Protein AF-A0A534K6U7-F1 (afdb_monomer)

Mean predicted aligned error: 4.11 Å

pLDDT: mean 93.77, std 5.97, range [51.81, 98.56]

Sequence (124 aa):
MLEPEAIRRVDPSGMIDIVASLPEALLEGYRTAEAQRVEVDGATRVFLAGMGGSAIAGDIFVSWAADRSKLGMEVVRGYAVPPSATKEDVLIAVSYSGDTEETLSAVASAEAKGCRVIGITSGG

Radius of gyration: 17.38 Å; Cα contacts (8 Å, |Δi|>4): 180; chains: 1; bounding box: 40×24×53 Å

Nearest PDB structures (foldseek):
  1vim-assembly1_B  TM=7.270E-01  e=4.572E-04  Archaeoglobus fulgidus
  2puv-assembly1_D  TM=7.974E-01  e=3.102E-03  Candida albicans SC5314
  7en5-assembly1_A  TM=6.252E-01  e=7.618E-04  Escherichia coli K-12
  4bx8-assembly1_A  TM=4.353E-01  e=1.252E+00  Homo sapiens
  4bx9-assembly1_A  TM=4.264E-01  e=2.223E+00  Homo sapiens

Secondary structure (DSSP, 8-state):
---HHHHHHH-TT-HHHHHHTHHHHHHHHHHHHHH-----TT--EEEEE--THHHHHHHHHHHHHTTT-SSEEEEE-SSS--TT--TT-EEEEEESSS--HHHHHHHHHHHHTT-EEEEEES--

Solvent-accessible surface area (backbone atoms only — not comparable to full-atom values): 6976 Å² total; per-residue (Å²): 131,84,55,70,74,61,50,48,73,77,36,83,82,44,57,69,58,56,62,69,41,44,69,60,54,54,53,50,53,49,53,54,53,72,74,54,86,80,93,60,82,80,52,58,32,40,36,31,26,12,60,72,70,38,32,51,54,35,50,53,48,45,64,67,36,63,90,74,47,93,55,53,65,49,71,34,79,44,53,49,59,62,91,86,60,40,51,49,24,33,38,40,34,33,31,70,69,38,70,48,65,43,36,52,36,21,48,54,43,30,51,76,44,49,23,45,79,44,82,46,56,73,83,79

Structure (mmCIF, N/CA/C/O backbone):
data_AF-A0A534K6U7-F1
#
_entry.id   AF-A0A534K6U7-F1
#
loop_
_atom_site.group_PDB
_atom_site.id
_atom_site.type_symbol
_atom_site.label_atom_id
_atom_site.label_alt_id
_atom_site.label_comp_id
_atom_site.label_asym_id
_atom_site.label_entity_id
_atom_site.label_seq_id
_atom_site.pdbx_PDB_ins_code
_atom_site.Cartn_x
_atom_site.Cartn_y
_atom_site.Cartn_z
_atom_site.occupancy
_atom_site.B_iso_or_equiv
_atom_site.auth_seq_id
_atom_site.auth_comp_id
_atom_site.auth_asym_id
_atom_site.auth_atom_id
_atom_site.pdbx_PDB_model_num
ATOM 1 N N . MET A 1 1 ? 13.184 7.493 -36.075 1.00 71.62 1 MET A N 1
ATOM 2 C CA . MET A 1 1 ? 12.977 6.573 -34.937 1.00 71.62 1 MET A CA 1
ATOM 3 C C . MET A 1 1 ? 14.355 6.072 -34.534 1.00 71.62 1 MET A C 1
ATOM 5 O O . MET A 1 1 ? 15.159 5.881 -35.436 1.00 71.62 1 MET A O 1
ATOM 9 N N . LEU A 1 2 ? 14.680 5.975 -33.242 1.00 79.62 2 LEU A N 1
ATOM 10 C CA . LEU A 1 2 ? 15.966 5.396 -32.829 1.00 79.62 2 LEU A CA 1
ATOM 11 C C . LEU A 1 2 ? 15.951 3.887 -33.103 1.00 79.62 2 LEU A C 1
ATOM 13 O O . LEU A 1 2 ? 14.915 3.249 -32.931 1.00 79.62 2 LEU A O 1
ATOM 17 N N . GLU A 1 3 ? 17.088 3.330 -33.515 1.00 90.25 3 GLU A N 1
ATOM 18 C CA . GLU A 1 3 ? 17.233 1.884 -33.700 1.00 90.25 3 GLU A CA 1
ATOM 19 C C . GLU A 1 3 ? 17.075 1.150 -32.354 1.00 90.25 3 GLU A C 1
ATOM 21 O O . GLU A 1 3 ? 17.654 1.605 -31.360 1.00 90.25 3 GLU A O 1
ATOM 26 N N . PRO A 1 4 ? 16.375 -0.001 -32.287 1.00 86.75 4 PRO A N 1
ATOM 27 C CA . PRO A 1 4 ? 16.195 -0.761 -31.042 1.00 86.75 4 PRO A CA 1
ATOM 28 C C . PRO A 1 4 ? 17.517 -1.078 -30.323 1.00 86.75 4 PRO A C 1
ATOM 30 O O . PRO A 1 4 ? 17.616 -1.008 -29.101 1.00 86.75 4 PRO A O 1
ATOM 33 N N . GLU A 1 5 ? 18.574 -1.343 -31.092 1.00 88.75 5 GLU A N 1
ATOM 34 C CA . GLU A 1 5 ? 19.931 -1.589 -30.594 1.00 88.75 5 GLU A CA 1
ATOM 35 C C . GLU A 1 5 ? 20.571 -0.359 -29.922 1.00 88.75 5 GLU A C 1
ATOM 37 O O . GLU A 1 5 ? 21.440 -0.475 -29.058 1.00 88.75 5 GLU A O 1
ATOM 42 N N . ALA A 1 6 ? 20.203 0.847 -30.359 1.00 92.31 6 ALA A N 1
ATOM 43 C CA . ALA A 1 6 ? 20.667 2.090 -29.751 1.00 92.31 6 ALA A CA 1
ATOM 44 C C . ALA A 1 6 ? 19.935 2.358 -28.429 1.00 92.31 6 ALA A C 1
ATOM 46 O O . ALA A 1 6 ? 20.571 2.785 -27.470 1.00 92.31 6 ALA A O 1
ATOM 47 N N . ILE A 1 7 ? 18.637 2.040 -28.364 1.00 90.94 7 ILE A N 1
ATOM 48 C CA . ILE A 1 7 ? 17.820 2.169 -27.148 1.00 90.94 7 ILE A CA 1
ATOM 49 C C . ILE A 1 7 ? 18.319 1.206 -26.066 1.00 90.94 7 ILE A C 1
ATOM 51 O O . ILE A 1 7 ? 18.639 1.642 -24.965 1.00 90.94 7 ILE A O 1
ATOM 55 N N . ARG A 1 8 ? 18.515 -0.076 -26.401 1.00 90.12 8 ARG A N 1
ATOM 56 C CA . ARG A 1 8 ? 19.024 -1.087 -25.455 1.00 90.12 8 ARG A CA 1
ATOM 57 C C . ARG A 1 8 ? 20.386 -0.741 -24.848 1.00 90.12 8 ARG A C 1
ATOM 59 O O . ARG A 1 8 ? 20.674 -1.129 -23.724 1.00 90.12 8 ARG A O 1
ATOM 66 N N . ARG A 1 9 ? 21.234 0.003 -25.569 1.00 94.12 9 ARG A N 1
ATOM 67 C CA . ARG A 1 9 ? 22.545 0.442 -25.058 1.00 94.12 9 ARG A CA 1
ATOM 68 C C . ARG A 1 9 ? 22.452 1.504 -23.963 1.00 94.12 9 ARG A C 1
ATOM 70 O O . ARG A 1 9 ? 23.356 1.571 -23.137 1.00 94.12 9 ARG A O 1
ATOM 77 N N . VAL A 1 10 ? 21.410 2.334 -23.974 1.00 95.12 10 VAL A N 1
ATOM 78 C CA . VAL A 1 10 ? 21.208 3.406 -22.981 1.00 95.12 10 VAL A CA 1
ATOM 79 C C . VAL A 1 10 ? 20.157 3.056 -21.925 1.00 95.12 10 VAL A C 1
ATOM 81 O O . VAL A 1 10 ? 20.088 3.734 -20.906 1.00 95.12 10 VAL A O 1
ATOM 84 N N . ASP A 1 11 ? 19.390 1.984 -22.135 1.00 94.81 11 ASP A N 1
ATOM 85 C CA . ASP A 1 11 ? 18.434 1.415 -21.181 1.00 94.81 11 ASP A CA 1
ATOM 86 C C . ASP A 1 11 ? 18.809 -0.037 -20.822 1.00 94.81 11 ASP A C 1
ATOM 88 O O . ASP A 1 11 ? 18.145 -0.989 -21.240 1.00 94.81 11 ASP A O 1
ATOM 92 N N . PRO A 1 12 ? 19.895 -0.240 -20.054 1.00 93.19 12 PRO A N 1
ATOM 93 C CA . PRO A 1 12 ? 20.344 -1.577 -19.668 1.00 93.19 12 PRO A CA 1
ATOM 94 C C . PRO A 1 12 ? 19.347 -2.302 -18.750 1.00 93.19 12 PRO A C 1
ATOM 96 O O . PRO A 1 12 ? 19.403 -3.522 -18.632 1.00 93.19 12 PRO A O 1
ATOM 99 N N . SER A 1 13 ? 18.448 -1.559 -18.095 1.00 93.75 13 SER A N 1
ATOM 100 C CA . SER A 1 13 ? 17.379 -2.083 -17.239 1.00 93.75 13 SER A CA 1
ATOM 101 C C . SER A 1 13 ? 16.130 -2.533 -17.999 1.00 93.75 13 SER A C 1
ATOM 103 O O . SER A 1 13 ? 15.251 -3.131 -17.386 1.00 93.75 13 SER A O 1
ATOM 105 N N . GLY A 1 14 ? 16.019 -2.231 -19.297 1.00 94.75 14 GLY A N 1
ATOM 106 C CA . GLY A 1 14 ? 14.816 -2.521 -20.082 1.00 94.75 14 GLY A CA 1
ATOM 107 C C . GLY A 1 14 ? 13.573 -1.765 -19.597 1.00 94.75 14 GLY A C 1
ATOM 108 O O . GLY A 1 14 ? 12.457 -2.270 -19.699 1.00 94.75 14 GLY A O 1
ATOM 109 N N . MET A 1 15 ? 13.740 -0.560 -19.052 1.00 94.31 15 MET A N 1
ATOM 110 C CA . MET A 1 15 ? 12.643 0.282 -18.579 1.00 94.31 15 MET A CA 1
ATOM 111 C C . MET A 1 15 ? 11.606 0.564 -19.672 1.00 94.31 15 MET A C 1
ATOM 113 O O . MET A 1 15 ? 10.415 0.624 -19.372 1.00 94.31 15 MET A O 1
ATOM 117 N N . ILE A 1 16 ? 12.026 0.704 -20.933 1.00 93.62 16 ILE A N 1
ATOM 118 C CA . ILE A 1 16 ? 11.099 0.916 -22.049 1.00 93.62 16 ILE A CA 1
ATOM 119 C C . ILE A 1 16 ? 10.145 -0.269 -22.234 1.00 93.62 16 ILE A C 1
ATOM 121 O O . ILE A 1 16 ? 8.952 -0.058 -22.449 1.00 93.62 16 ILE A O 1
ATOM 125 N N . ASP A 1 17 ? 10.647 -1.494 -22.081 1.00 93.44 17 ASP A N 1
ATOM 126 C CA . ASP A 1 17 ? 9.849 -2.711 -22.212 1.00 93.44 17 ASP A CA 1
ATOM 127 C C . ASP A 1 17 ? 8.907 -2.862 -21.008 1.00 93.44 17 ASP A C 1
ATOM 129 O O . ASP A 1 17 ? 7.735 -3.197 -21.178 1.00 93.44 17 ASP A O 1
ATOM 133 N N . ILE A 1 18 ? 9.373 -2.514 -19.801 1.00 93.44 18 ILE A N 1
ATOM 134 C CA . ILE A 1 18 ? 8.540 -2.483 -18.587 1.00 93.44 18 ILE A CA 1
ATOM 135 C C . ILE A 1 18 ? 7.368 -1.513 -18.767 1.00 93.44 18 ILE A C 1
ATOM 137 O O . ILE A 1 18 ? 6.220 -1.879 -18.520 1.00 93.44 18 ILE A O 1
ATOM 141 N N . VAL A 1 19 ? 7.627 -0.291 -19.240 1.00 94.75 19 VAL A N 1
ATOM 142 C CA . VAL A 1 19 ? 6.570 0.700 -19.495 1.00 94.75 19 VAL A CA 1
ATOM 143 C C . VAL A 1 19 ? 5.620 0.222 -20.594 1.00 94.75 19 VAL A C 1
ATOM 145 O O . VAL A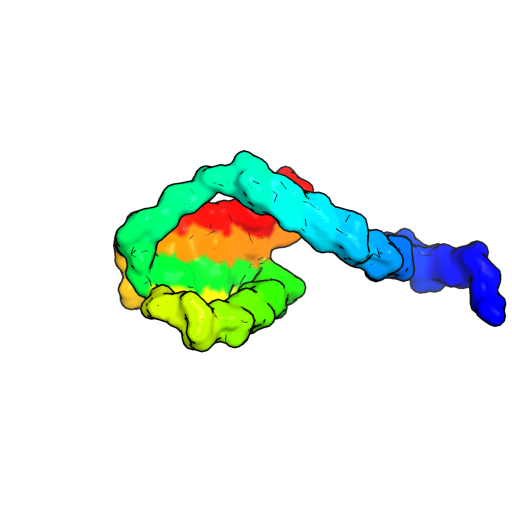 1 19 ? 4.405 0.369 -20.454 1.00 94.75 19 VAL A O 1
ATOM 148 N N . ALA A 1 20 ? 6.148 -0.374 -21.666 1.00 95.12 20 ALA A N 1
ATOM 149 C CA . ALA A 1 20 ? 5.337 -0.915 -22.752 1.00 95.12 20 ALA A CA 1
ATOM 150 C C . ALA A 1 20 ? 4.420 -2.062 -22.294 1.00 95.12 20 ALA A C 1
ATOM 152 O O . ALA A 1 20 ? 3.327 -2.194 -22.834 1.00 95.12 20 ALA A O 1
ATOM 153 N N . SER A 1 21 ? 4.830 -2.831 -21.277 1.00 96.25 21 SER A N 1
ATOM 154 C CA . SER A 1 21 ? 4.063 -3.951 -20.706 1.00 96.25 21 SER A CA 1
ATOM 155 C C . SER A 1 21 ? 2.947 -3.552 -19.727 1.00 96.25 21 SER A C 1
ATOM 157 O O . SER A 1 21 ? 2.289 -4.414 -19.140 1.00 96.25 21 SER A O 1
ATOM 159 N N . LEU A 1 22 ? 2.730 -2.249 -19.500 1.00 95.88 22 LEU A N 1
ATOM 160 C CA . LEU A 1 22 ? 1.741 -1.765 -18.534 1.00 95.88 22 LEU A CA 1
ATOM 161 C C . LEU A 1 22 ? 0.320 -2.324 -18.764 1.00 95.88 22 LEU A C 1
ATOM 163 O O . LEU A 1 22 ? -0.305 -2.716 -17.774 1.00 95.88 22 LEU A O 1
ATOM 167 N N . PRO A 1 23 ? -0.226 -2.384 -19.997 1.00 97.69 23 PRO A N 1
ATOM 168 C CA . PRO A 1 23 ? -1.563 -2.937 -20.220 1.00 97.69 23 PRO A CA 1
ATOM 169 C C . PRO A 1 23 ? -1.692 -4.386 -19.735 1.00 97.69 23 PRO A C 1
ATOM 171 O O . PRO A 1 23 ? -2.673 -4.736 -19.076 1.00 97.69 23 PRO A O 1
ATOM 174 N N . GLU A 1 24 ? -0.688 -5.216 -20.016 1.00 97.56 24 GLU A N 1
ATOM 175 C CA . GLU A 1 24 ? -0.643 -6.616 -19.605 1.00 97.56 24 GLU A CA 1
ATOM 176 C C . GLU A 1 24 ? -0.496 -6.741 -18.086 1.00 97.56 24 GLU A C 1
ATOM 178 O O . GLU A 1 24 ? -1.225 -7.515 -17.466 1.00 97.56 24 GLU A O 1
ATOM 183 N N . ALA A 1 25 ? 0.380 -5.937 -17.475 1.00 93.12 25 ALA A N 1
ATOM 184 C CA . ALA A 1 25 ? 0.589 -5.924 -16.029 1.00 93.12 25 ALA A CA 1
ATOM 185 C C . ALA A 1 25 ? -0.686 -5.537 -15.257 1.00 93.12 25 ALA A C 1
ATOM 187 O O . ALA A 1 25 ? -1.014 -6.157 -14.243 1.00 93.12 25 ALA A O 1
ATOM 188 N N . LEU A 1 26 ? -1.444 -4.550 -15.749 1.00 94.38 26 LEU A N 1
ATOM 189 C CA . LEU A 1 26 ? -2.722 -4.149 -15.152 1.00 94.38 26 LEU A CA 1
ATOM 190 C C . LEU A 1 26 ? -3.769 -5.261 -15.246 1.00 94.38 26 LEU A C 1
ATOM 192 O O . LEU A 1 26 ? -4.472 -5.534 -14.271 1.00 94.38 26 LEU A O 1
ATOM 196 N N . LEU A 1 27 ? -3.875 -5.904 -16.410 1.00 96.69 27 LEU A N 1
ATOM 197 C CA . LEU A 1 27 ? -4.833 -6.983 -16.624 1.00 96.69 27 LEU A CA 1
ATOM 198 C C . LEU A 1 27 ? -4.513 -8.203 -15.754 1.00 96.69 27 LEU A C 1
ATOM 200 O O . LEU A 1 27 ? -5.425 -8.814 -15.196 1.00 96.69 27 LEU A O 1
ATOM 204 N N . GLU A 1 28 ? -3.233 -8.538 -15.609 1.00 94.25 28 GLU A N 1
ATOM 205 C CA . GLU A 1 28 ? -2.794 -9.636 -14.752 1.00 94.25 28 GLU A CA 1
ATOM 206 C C . GLU A 1 28 ? -3.043 -9.340 -13.269 1.00 94.25 28 GLU A C 1
ATOM 208 O O . GLU A 1 28 ? -3.585 -10.184 -12.549 1.00 94.25 28 GLU A O 1
ATOM 213 N N . GLY A 1 29 ? -2.743 -8.116 -12.823 1.00 92.50 29 GLY A N 1
ATOM 214 C CA . GLY A 1 29 ? -3.053 -7.668 -11.466 1.00 92.50 29 GLY A CA 1
ATOM 215 C C . GLY A 1 29 ? -4.552 -7.730 -11.160 1.00 92.50 29 GLY A C 1
ATOM 216 O O . GLY A 1 29 ? -4.949 -8.222 -10.104 1.00 92.50 29 GLY A O 1
ATOM 217 N N . TYR A 1 30 ? -5.396 -7.310 -12.106 1.00 93.56 30 TYR A N 1
ATOM 218 C CA . TYR A 1 30 ? -6.851 -7.383 -11.971 1.00 93.56 30 TYR A CA 1
ATOM 219 C C . TYR A 1 30 ? -7.356 -8.828 -11.851 1.00 93.56 30 TYR A C 1
ATOM 221 O O . TYR A 1 30 ? -8.099 -9.143 -10.923 1.00 93.56 30 TYR A O 1
ATOM 229 N N . ARG A 1 31 ? -6.910 -9.728 -12.737 1.00 95.19 31 ARG A N 1
ATOM 230 C CA . ARG A 1 31 ? -7.285 -11.154 -12.693 1.00 95.19 31 ARG A CA 1
ATOM 231 C C . ARG A 1 31 ? -6.836 -11.830 -11.404 1.00 95.19 31 ARG A C 1
ATOM 233 O O . ARG A 1 31 ? -7.592 -12.604 -10.822 1.00 95.19 31 ARG A O 1
ATOM 240 N N . THR A 1 32 ? -5.619 -11.522 -10.957 1.00 92.00 32 THR A N 1
ATOM 241 C CA . THR A 1 32 ? -5.089 -12.026 -9.688 1.00 92.00 32 THR A CA 1
ATOM 242 C C . THR A 1 32 ? -5.980 -11.579 -8.538 1.00 92.00 32 THR A C 1
ATOM 244 O O . THR A 1 32 ? -6.374 -12.409 -7.725 1.00 92.00 32 THR A O 1
ATOM 247 N N . ALA A 1 33 ? -6.357 -10.299 -8.496 1.00 90.62 33 ALA A N 1
ATOM 248 C CA . ALA A 1 33 ? -7.231 -9.769 -7.458 1.00 90.62 33 ALA A CA 1
ATOM 249 C C . ALA A 1 33 ? -8.633 -10.406 -7.478 1.00 90.62 33 ALA A C 1
ATOM 251 O O . ALA A 1 33 ? -9.132 -10.773 -6.418 1.00 90.62 33 ALA A O 1
ATOM 252 N N . GLU A 1 34 ? -9.251 -10.598 -8.650 1.00 92.62 34 GLU A N 1
ATOM 253 C CA . GLU A 1 34 ? -10.570 -11.250 -8.764 1.00 92.62 34 GLU A CA 1
ATOM 254 C C . GLU A 1 34 ? -10.574 -12.705 -8.276 1.00 92.62 34 GLU A C 1
ATOM 256 O O . GLU A 1 34 ? -11.588 -13.193 -7.772 1.00 92.62 34 GLU A O 1
ATOM 261 N N . ALA A 1 35 ? -9.448 -13.409 -8.414 1.00 91.88 35 ALA A N 1
ATOM 262 C CA . ALA A 1 35 ? -9.311 -14.786 -7.953 1.00 91.88 35 ALA A CA 1
ATOM 263 C C . ALA A 1 35 ? -9.156 -14.903 -6.426 1.00 91.88 35 ALA A C 1
ATOM 265 O O . ALA A 1 35 ? -9.331 -15.994 -5.878 1.00 91.88 35 ALA A O 1
ATOM 266 N N . GLN A 1 36 ? -8.837 -13.806 -5.734 1.00 88.38 36 GLN A N 1
ATOM 267 C CA . GLN A 1 36 ? -8.658 -13.791 -4.287 1.00 88.38 36 GLN A CA 1
ATOM 268 C C . GLN A 1 36 ? -9.932 -13.340 -3.574 1.00 88.38 36 GLN A C 1
ATOM 270 O O . GLN A 1 36 ? -10.637 -12.424 -3.995 1.00 88.38 36 GLN A O 1
ATOM 275 N N . ARG A 1 37 ? -10.212 -13.960 -2.427 1.00 85.19 37 ARG A N 1
ATOM 276 C CA . ARG A 1 37 ? -11.212 -13.471 -1.475 1.00 85.19 37 ARG A CA 1
ATOM 277 C C . ARG A 1 37 ? -10.502 -13.022 -0.213 1.00 85.19 37 ARG A C 1
ATOM 279 O O . ARG A 1 37 ? -9.842 -13.826 0.436 1.00 85.19 37 ARG A O 1
ATOM 286 N N . VAL A 1 38 ? -10.665 -11.749 0.130 1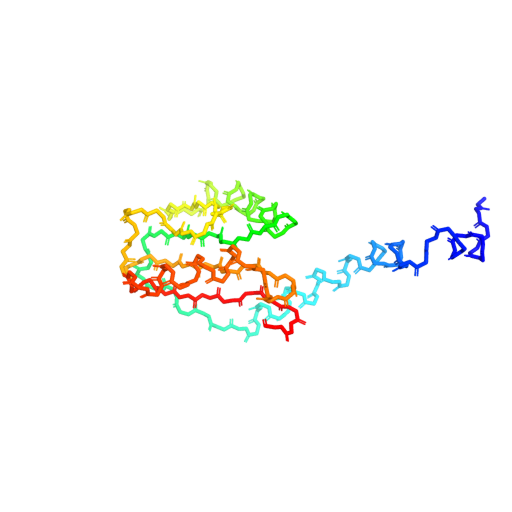.00 84.62 38 VAL A N 1
ATOM 287 C CA . VAL A 1 38 ? -10.108 -11.171 1.353 1.00 84.62 38 VAL A CA 1
ATOM 288 C C . VAL A 1 38 ? -11.255 -10.707 2.238 1.00 84.62 38 VAL A C 1
ATOM 290 O O . VAL A 1 38 ? -12.014 -9.811 1.869 1.00 84.62 38 VAL A O 1
ATOM 293 N N . GLU A 1 39 ? -11.405 -11.339 3.399 1.00 83.62 39 GLU A N 1
ATOM 294 C CA . GLU A 1 39 ? -12.466 -11.011 4.349 1.00 83.62 39 GLU A CA 1
ATOM 295 C C . GLU A 1 39 ? -12.090 -9.776 5.175 1.00 83.62 39 GLU A C 1
ATOM 297 O O . GLU A 1 39 ? -11.291 -9.827 6.112 1.00 83.62 39 GLU A O 1
ATOM 302 N N . VAL A 1 40 ? -12.696 -8.641 4.826 1.00 83.44 40 VAL A N 1
ATOM 303 C CA . VAL A 1 40 ? -12.517 -7.354 5.521 1.00 83.44 40 VAL A CA 1
ATOM 304 C C . VAL A 1 40 ? -13.785 -6.894 6.243 1.00 83.44 40 VAL A C 1
ATOM 306 O O . VAL A 1 40 ? -13.901 -5.731 6.629 1.00 83.44 40 VAL A O 1
ATOM 309 N N . ASP A 1 41 ? -14.735 -7.803 6.474 1.00 87.75 41 ASP A N 1
ATOM 310 C CA . ASP A 1 41 ? -15.994 -7.480 7.146 1.00 87.75 41 ASP A CA 1
ATOM 311 C C . ASP A 1 41 ? -15.754 -6.864 8.527 1.00 87.75 41 ASP A C 1
ATOM 313 O O . ASP A 1 41 ? -14.814 -7.217 9.247 1.00 87.75 41 ASP A O 1
ATOM 317 N N . GLY A 1 42 ? -16.573 -5.871 8.871 1.00 89.75 42 GLY A N 1
ATOM 318 C CA . GLY A 1 42 ? -16.435 -5.112 10.113 1.00 89.75 42 GLY A CA 1
ATOM 319 C C . GLY A 1 42 ? -15.225 -4.174 10.169 1.00 89.75 42 GLY A C 1
ATOM 320 O O . GLY A 1 42 ? -14.961 -3.628 11.235 1.00 89.75 42 GLY A O 1
ATOM 321 N N . ALA A 1 43 ? -14.487 -3.977 9.065 1.00 93.94 43 ALA A N 1
ATOM 322 C CA . ALA A 1 43 ? -13.403 -2.998 9.032 1.00 93.94 43 ALA A CA 1
ATOM 323 C C . ALA A 1 43 ? -13.927 -1.581 9.283 1.00 93.94 43 ALA A C 1
ATOM 325 O O . ALA A 1 43 ? -14.920 -1.172 8.683 1.00 93.94 43 ALA A O 1
ATOM 326 N N . THR A 1 44 ? -13.246 -0.822 10.142 1.00 94.69 44 THR A N 1
ATOM 327 C CA . THR A 1 44 ? -13.607 0.575 10.444 1.00 94.69 44 THR A CA 1
ATOM 328 C C . THR A 1 44 ? -12.768 1.584 9.672 1.00 94.69 44 THR A C 1
ATOM 330 O O . THR A 1 44 ? -13.280 2.632 9.268 1.00 94.69 44 THR A O 1
ATOM 333 N N . ARG A 1 45 ? -11.488 1.273 9.440 1.00 96.06 45 ARG A N 1
ATOM 334 C CA . ARG A 1 45 ? -10.553 2.072 8.639 1.00 96.06 45 ARG A CA 1
ATOM 335 C C . ARG A 1 45 ? -9.542 1.180 7.932 1.00 96.06 45 ARG A C 1
ATOM 337 O O . ARG A 1 45 ? -9.310 0.041 8.340 1.00 96.06 45 ARG A O 1
ATOM 344 N N . VAL A 1 46 ? -8.932 1.735 6.891 1.00 96.81 46 VAL A N 1
ATOM 345 C CA . VAL A 1 46 ? -7.874 1.094 6.111 1.00 96.81 46 VAL A CA 1
ATOM 346 C C . VAL A 1 46 ? -6.614 1.951 6.156 1.00 96.81 46 VAL A C 1
ATOM 348 O O . VAL A 1 46 ? -6.644 3.137 5.835 1.00 96.81 46 VAL A O 1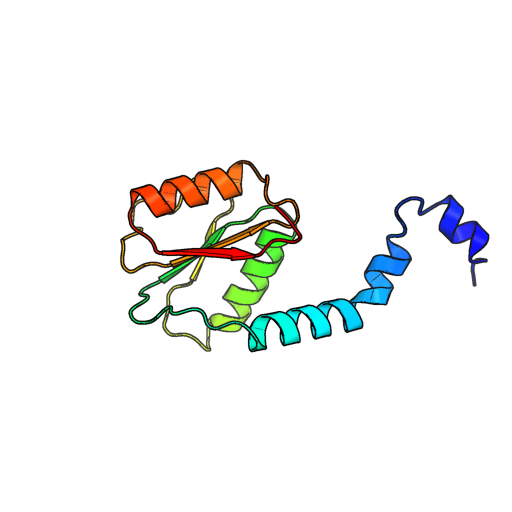
ATOM 351 N N . PHE A 1 47 ? -5.494 1.339 6.508 1.00 97.75 47 PHE A N 1
ATOM 352 C CA . PHE A 1 47 ? -4.165 1.917 6.373 1.00 97.75 47 PHE A CA 1
ATOM 353 C C . PHE A 1 47 ? -3.471 1.273 5.175 1.00 97.75 47 PHE A C 1
ATOM 355 O O . PHE A 1 47 ? -3.480 0.052 5.057 1.00 97.75 47 PHE A O 1
ATOM 362 N N . LEU A 1 48 ? -2.863 2.063 4.295 1.00 98.00 48 LEU A N 1
ATOM 363 C CA . LEU A 1 48 ? -2.043 1.565 3.191 1.00 98.00 48 LEU A CA 1
ATOM 364 C C . LEU A 1 48 ? -0.576 1.863 3.490 1.00 98.00 48 LEU A C 1
ATOM 366 O O . LEU A 1 48 ? -0.158 3.013 3.390 1.00 98.00 48 LEU A O 1
ATOM 370 N N . ALA A 1 49 ? 0.201 0.854 3.874 1.00 98.12 49 ALA A N 1
ATOM 371 C CA . ALA A 1 49 ? 1.626 1.011 4.146 1.00 98.12 49 ALA A CA 1
ATOM 372 C C . ALA A 1 49 ? 2.459 0.719 2.902 1.00 98.12 49 ALA A C 1
ATOM 374 O O . ALA A 1 49 ? 2.285 -0.308 2.253 1.00 98.12 49 ALA A O 1
ATOM 375 N N . GLY A 1 50 ? 3.392 1.607 2.587 1.00 97.00 50 GLY A N 1
ATOM 376 C CA . GLY A 1 50 ? 4.313 1.421 1.476 1.00 97.00 50 GLY A CA 1
ATOM 377 C C . GLY A 1 50 ? 5.230 2.621 1.307 1.00 97.00 50 GLY A C 1
ATOM 378 O O . GLY A 1 50 ? 4.941 3.713 1.797 1.00 97.00 50 GLY A O 1
ATOM 379 N N . MET A 1 51 ? 6.325 2.425 0.573 1.00 96.06 51 MET A N 1
ATOM 380 C CA . MET A 1 51 ? 7.288 3.479 0.246 1.00 96.06 51 MET A CA 1
ATOM 381 C C . MET A 1 51 ? 7.382 3.692 -1.266 1.00 96.06 51 MET A C 1
ATOM 383 O O . MET A 1 51 ? 7.084 2.801 -2.061 1.00 96.06 51 MET A O 1
ATOM 387 N N . GLY A 1 52 ? 7.786 4.896 -1.678 1.00 94.75 52 GLY A N 1
ATOM 388 C CA . GLY A 1 52 ? 7.994 5.228 -3.091 1.00 94.75 52 GLY A CA 1
ATOM 389 C C . GLY A 1 52 ? 6.760 4.957 -3.960 1.00 94.75 52 GLY A C 1
ATOM 390 O O . GLY A 1 52 ? 5.672 5.455 -3.668 1.00 94.75 52 GLY A O 1
ATOM 391 N N . GLY A 1 53 ? 6.934 4.161 -5.019 1.00 93.12 53 GLY A N 1
ATOM 392 C CA . GLY A 1 53 ? 5.862 3.792 -5.951 1.00 93.12 53 GLY A CA 1
ATOM 393 C C . GLY A 1 53 ? 4.656 3.133 -5.275 1.00 93.12 53 GLY A C 1
ATOM 394 O O . GLY A 1 53 ? 3.520 3.442 -5.630 1.00 93.12 53 GLY A O 1
ATOM 395 N N . SER A 1 54 ? 4.880 2.317 -4.241 1.00 95.00 54 SER A N 1
ATOM 396 C CA . SER A 1 54 ? 3.799 1.686 -3.476 1.00 95.00 54 SER A CA 1
ATOM 397 C C . SER A 1 54 ? 2.929 2.707 -2.745 1.00 95.00 54 SER A C 1
ATOM 399 O O . SER A 1 54 ? 1.704 2.603 -2.747 1.00 95.00 54 SER A O 1
ATOM 401 N N . ALA A 1 55 ? 3.551 3.732 -2.158 1.00 96.69 55 ALA A N 1
ATOM 402 C CA . ALA A 1 55 ? 2.823 4.804 -1.485 1.00 96.69 55 ALA A CA 1
ATOM 403 C C . ALA A 1 55 ? 2.028 5.661 -2.480 1.00 96.69 55 ALA A C 1
ATOM 405 O O . ALA A 1 55 ? 0.913 6.077 -2.184 1.00 96.69 55 ALA A O 1
ATOM 406 N N . ILE A 1 56 ? 2.588 5.897 -3.673 1.00 97.12 56 ILE A N 1
ATOM 407 C CA . ILE A 1 56 ? 1.910 6.627 -4.755 1.00 97.12 56 ILE A CA 1
ATOM 408 C C . ILE A 1 56 ? 0.658 5.870 -5.213 1.00 97.12 56 ILE A C 1
ATOM 410 O O . ILE A 1 56 ? -0.397 6.480 -5.369 1.00 97.12 56 ILE A O 1
ATOM 414 N N . ALA A 1 57 ? 0.745 4.546 -5.386 1.00 95.06 57 ALA A N 1
ATOM 415 C CA . ALA A 1 57 ? -0.426 3.722 -5.686 1.00 95.06 57 ALA A CA 1
ATOM 416 C C . ALA A 1 57 ? -1.492 3.834 -4.581 1.00 95.06 57 ALA A C 1
ATOM 418 O O . ALA A 1 57 ? -2.682 3.953 -4.880 1.00 95.06 57 ALA A O 1
ATOM 419 N N . GLY A 1 58 ? -1.058 3.877 -3.316 1.00 96.44 58 GLY A N 1
ATOM 420 C CA . GLY A 1 58 ? -1.928 4.132 -2.172 1.00 96.44 58 GLY A CA 1
ATOM 421 C C . GLY A 1 58 ? -2.644 5.482 -2.248 1.00 96.44 58 GLY A C 1
ATOM 422 O O . GLY A 1 58 ? -3.859 5.526 -2.079 1.00 96.44 58 GLY A O 1
ATOM 423 N N . ASP A 1 59 ? -1.938 6.568 -2.569 1.00 97.56 59 ASP A N 1
ATOM 424 C CA . ASP A 1 59 ? -2.546 7.903 -2.686 1.00 97.56 59 ASP A CA 1
ATOM 425 C C . ASP A 1 59 ? -3.595 7.956 -3.802 1.00 97.56 59 ASP A C 1
ATOM 427 O O . ASP A 1 59 ? -4.678 8.517 -3.620 1.00 97.56 59 ASP A O 1
ATOM 431 N N . ILE A 1 60 ? -3.294 7.339 -4.950 1.00 97.25 60 ILE A N 1
ATOM 432 C CA . ILE A 1 60 ? -4.236 7.226 -6.071 1.00 97.25 60 ILE A CA 1
ATOM 433 C C . ILE A 1 60 ? -5.491 6.477 -5.616 1.00 97.25 60 ILE A C 1
ATOM 435 O O . ILE A 1 60 ? -6.605 6.939 -5.864 1.00 97.25 60 ILE A O 1
ATOM 439 N N . PHE A 1 61 ? -5.321 5.349 -4.921 1.00 95.56 61 PHE A N 1
ATOM 440 C CA . PHE A 1 61 ? -6.436 4.552 -4.418 1.00 95.56 61 PHE A CA 1
ATOM 441 C C . PHE A 1 61 ? -7.283 5.315 -3.396 1.00 95.56 61 PHE A C 1
AT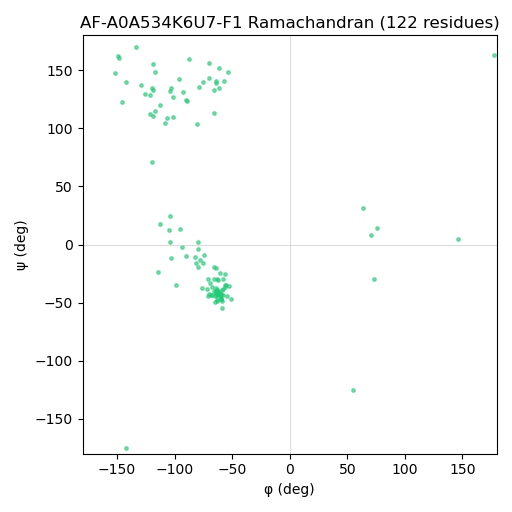OM 443 O O . PHE A 1 61 ? -8.502 5.357 -3.537 1.00 95.56 61 PHE A O 1
ATOM 450 N N . VAL A 1 62 ? -6.661 5.960 -2.405 1.00 96.31 62 VAL A N 1
ATOM 451 C CA . VAL A 1 62 ? -7.369 6.757 -1.391 1.00 96.31 62 VAL A CA 1
ATOM 452 C C . VAL A 1 62 ? -8.144 7.896 -2.048 1.00 96.31 62 VAL A C 1
ATOM 454 O O . VAL A 1 62 ? -9.317 8.100 -1.737 1.00 96.31 62 VAL A O 1
ATOM 457 N N . SER A 1 63 ? -7.533 8.598 -3.006 1.00 96.56 63 SER A N 1
ATOM 458 C CA . SER A 1 63 ? -8.210 9.665 -3.745 1.00 96.56 63 SER A CA 1
ATOM 459 C C . SER A 1 63 ? -9.385 9.141 -4.571 1.00 96.56 63 SER A C 1
ATOM 461 O O . SER A 1 63 ? -10.423 9.795 -4.622 1.00 96.56 63 SER A O 1
ATOM 463 N N . TRP A 1 64 ? -9.243 7.978 -5.209 1.00 95.88 64 TRP A N 1
ATOM 464 C CA . TRP A 1 64 ? -10.325 7.331 -5.949 1.00 95.88 64 TRP A CA 1
ATOM 465 C C . TRP A 1 64 ? -11.437 6.809 -5.027 1.00 95.88 64 TRP A C 1
ATOM 467 O O . TRP A 1 64 ? -12.607 6.828 -5.401 1.00 95.88 64 TRP A O 1
ATOM 477 N N . ALA A 1 65 ? -11.113 6.355 -3.820 1.00 95.44 65 ALA A N 1
ATOM 478 C CA . ALA A 1 65 ? -12.085 5.811 -2.879 1.00 95.44 65 ALA A CA 1
ATOM 479 C C . ALA A 1 65 ? -12.840 6.889 -2.080 1.00 95.44 65 ALA A C 1
ATOM 481 O O . ALA A 1 65 ? -13.883 6.581 -1.500 1.00 95.44 65 ALA A O 1
ATOM 482 N N . ALA A 1 66 ? -12.346 8.131 -2.056 1.00 93.94 66 ALA A N 1
ATOM 483 C CA . ALA A 1 66 ? -12.810 9.196 -1.163 1.00 93.94 66 ALA A CA 1
ATOM 484 C C . ALA A 1 66 ? -14.321 9.500 -1.241 1.00 93.94 66 ALA A C 1
ATOM 486 O O . ALA A 1 66 ? -14.936 9.805 -0.223 1.00 93.94 66 ALA A O 1
ATOM 487 N N . ASP A 1 67 ? -14.934 9.400 -2.422 1.00 94.50 67 ASP A N 1
ATOM 488 C CA . ASP A 1 67 ? -16.375 9.600 -2.656 1.00 94.50 67 ASP A CA 1
ATOM 489 C C . ASP A 1 67 ? -17.150 8.281 -2.853 1.00 94.50 67 ASP A C 1
ATOM 491 O O . ASP A 1 67 ? -18.358 8.294 -3.097 1.00 94.50 67 ASP A O 1
ATOM 495 N N . ARG A 1 68 ? -16.468 7.133 -2.746 1.00 95.25 68 ARG A N 1
ATOM 496 C CA . ARG A 1 68 ? -17.014 5.791 -3.027 1.00 95.25 68 ARG A CA 1
ATOM 497 C C . ARG A 1 68 ? -17.096 4.898 -1.794 1.00 95.25 68 ARG A C 1
ATOM 499 O O . ARG A 1 68 ? -17.905 3.973 -1.770 1.00 95.25 68 ARG A O 1
ATOM 506 N N . SER A 1 69 ? -16.282 5.161 -0.776 1.00 92.06 69 SER A N 1
ATOM 507 C CA . SER A 1 69 ? -16.232 4.384 0.459 1.00 92.06 69 SER A CA 1
ATOM 508 C C . SER A 1 69 ? -16.629 5.221 1.669 1.00 92.06 69 SER A C 1
ATOM 510 O O . SER A 1 69 ? -16.376 6.419 1.736 1.00 92.06 69 SER A O 1
ATOM 512 N N . LYS A 1 70 ? -17.240 4.564 2.657 1.00 91.12 70 LYS A N 1
ATOM 513 C CA . LYS A 1 70 ? -17.512 5.153 3.978 1.00 91.12 70 LYS A CA 1
ATOM 514 C C . LYS A 1 70 ? -16.368 4.922 4.969 1.00 91.12 70 LYS A C 1
ATOM 516 O O . LYS A 1 70 ? -16.406 5.474 6.065 1.00 91.12 70 LYS A O 1
ATOM 521 N N . LEU A 1 71 ? -15.397 4.079 4.616 1.00 93.38 71 LEU A N 1
ATOM 522 C CA . LEU A 1 71 ? -14.247 3.784 5.465 1.00 93.38 71 LEU A CA 1
ATOM 523 C C . LEU A 1 71 ? -13.232 4.918 5.373 1.00 93.38 71 LEU A C 1
ATOM 525 O O . LEU A 1 71 ? -12.904 5.367 4.277 1.00 93.38 71 LEU A O 1
ATOM 529 N N . GLY A 1 72 ? -12.701 5.335 6.521 1.00 93.56 72 GLY A N 1
ATOM 530 C CA . GLY A 1 72 ? -11.531 6.208 6.542 1.00 93.56 72 GLY A CA 1
ATOM 531 C C . GLY A 1 72 ? -10.325 5.467 5.973 1.00 93.56 72 GLY A C 1
ATOM 532 O O . GLY A 1 72 ? -10.089 4.316 6.346 1.00 93.56 72 GLY A O 1
ATOM 533 N N . MET A 1 73 ? -9.580 6.109 5.074 1.00 96.19 73 MET A N 1
ATOM 534 C CA . MET A 1 73 ? -8.385 5.531 4.462 1.00 96.19 73 MET A CA 1
ATOM 535 C C . MET A 1 73 ? -7.201 6.487 4.575 1.00 96.19 73 MET A C 1
ATOM 537 O O . MET A 1 73 ? -7.355 7.685 4.347 1.00 96.19 73 MET A O 1
ATOM 541 N N . GLU A 1 74 ? -6.030 5.958 4.917 1.00 96.19 74 GLU A N 1
ATOM 542 C CA . GLU A 1 74 ? -4.807 6.743 5.104 1.00 96.19 74 GLU A CA 1
ATOM 543 C C . GLU A 1 74 ? -3.586 5.983 4.579 1.00 96.19 74 GLU A C 1
ATOM 545 O O . GLU A 1 74 ? -3.459 4.776 4.785 1.00 96.19 74 GLU A O 1
ATOM 550 N N . VAL A 1 75 ? -2.669 6.693 3.918 1.00 98.12 75 VAL A N 1
ATOM 551 C CA . VAL A 1 75 ? -1.388 6.134 3.468 1.00 98.12 75 VAL A CA 1
ATOM 552 C C . VAL A 1 75 ? -0.326 6.327 4.550 1.00 98.12 75 VAL A C 1
ATOM 554 O O . VAL A 1 75 ? -0.047 7.447 4.974 1.00 98.12 75 VAL A O 1
ATOM 557 N N . VAL A 1 76 ? 0.306 5.232 4.966 1.00 97.81 76 VAL A N 1
ATOM 558 C CA . VAL A 1 76 ? 1.366 5.184 5.977 1.00 97.81 76 VAL A CA 1
ATOM 559 C C . VAL A 1 76 ? 2.722 5.062 5.280 1.00 97.81 76 VAL A C 1
ATOM 561 O O . VAL A 1 76 ? 3.069 4.025 4.722 1.00 97.81 76 VAL A O 1
ATOM 564 N N . ARG A 1 77 ? 3.507 6.142 5.336 1.00 95.75 77 ARG A N 1
ATOM 565 C CA . ARG A 1 77 ? 4.860 6.249 4.747 1.00 95.75 77 ARG A CA 1
ATOM 566 C C . ARG A 1 77 ? 5.968 6.156 5.803 1.00 95.75 77 ARG A C 1
ATOM 568 O O . ARG A 1 77 ? 7.030 6.751 5.653 1.00 95.75 77 ARG A O 1
ATOM 575 N N . GLY A 1 78 ? 5.672 5.516 6.929 1.00 92.56 78 GLY A N 1
ATOM 576 C CA . GLY A 1 78 ? 6.555 5.447 8.086 1.00 92.56 78 GLY A CA 1
ATOM 577 C C . GLY A 1 78 ? 6.489 4.086 8.761 1.00 92.56 78 GLY A C 1
ATOM 578 O O . GLY A 1 78 ? 5.812 3.178 8.297 1.00 92.56 78 GLY A O 1
ATOM 579 N N . TYR A 1 79 ? 7.182 3.973 9.886 1.00 97.69 79 TYR A N 1
ATOM 580 C CA . TYR A 1 79 ? 7.467 2.705 10.560 1.00 97.69 79 TYR A CA 1
ATOM 581 C C . TYR A 1 79 ? 6.311 2.146 11.401 1.00 97.69 79 TYR A C 1
ATOM 583 O O . TYR A 1 79 ? 6.451 1.084 11.998 1.00 97.69 79 TYR A O 1
ATOM 591 N N . ALA A 1 80 ? 5.196 2.866 11.531 1.00 97.88 80 ALA A N 1
ATOM 592 C CA . ALA A 1 80 ? 4.113 2.485 12.429 1.00 97.88 80 ALA A CA 1
ATOM 593 C C . ALA A 1 80 ? 2.763 3.003 11.938 1.00 97.88 80 ALA A C 1
ATOM 595 O O . ALA A 1 80 ? 2.671 4.097 11.377 1.00 97.88 80 ALA A O 1
ATOM 596 N N . VAL A 1 81 ? 1.706 2.243 12.223 1.00 97.75 81 VAL A N 1
ATOM 597 C CA . VAL A 1 81 ? 0.333 2.744 12.098 1.00 97.75 81 VAL A CA 1
ATOM 598 C C . VAL A 1 81 ? 0.047 3.791 13.185 1.00 97.75 81 VAL A C 1
ATOM 600 O O . VAL A 1 81 ? 0.684 3.769 14.247 1.00 97.75 81 VAL A O 1
ATOM 603 N N . PRO A 1 82 ? -0.925 4.700 12.980 1.00 96.44 82 PRO A N 1
ATOM 604 C CA . PRO A 1 82 ? -1.251 5.718 13.969 1.00 96.44 82 PRO A CA 1
ATOM 605 C C . PRO A 1 82 ? -1.551 5.132 15.360 1.00 96.44 82 PRO A C 1
ATOM 607 O O . PRO A 1 82 ? -2.144 4.054 15.474 1.00 96.44 82 PRO A O 1
ATOM 610 N N . PRO A 1 83 ? -1.252 5.855 16.458 1.00 96.12 83 PRO A N 1
ATOM 611 C CA . PRO A 1 83 ? -1.594 5.407 17.808 1.00 96.12 83 PRO A CA 1
ATOM 612 C C . PRO A 1 83 ? -3.084 5.109 17.998 1.00 96.12 83 PRO A C 1
ATOM 614 O O . PRO A 1 83 ? -3.427 4.272 18.828 1.00 96.12 83 PRO A O 1
ATOM 617 N N . SER A 1 84 ? -3.951 5.734 17.197 1.00 95.69 84 SER A N 1
ATOM 618 C CA . SER A 1 84 ? -5.394 5.503 17.201 1.00 95.69 84 SER A CA 1
ATOM 619 C C . SER A 1 84 ? -5.823 4.183 16.554 1.00 95.69 84 SER A C 1
ATOM 621 O O . SER A 1 84 ? -7.002 3.867 16.640 1.00 95.69 84 SER A O 1
ATOM 623 N N . ALA A 1 85 ? -4.932 3.441 15.883 1.00 97.31 85 ALA A N 1
ATOM 624 C CA . ALA A 1 85 ? -5.246 2.162 15.244 1.00 97.31 85 ALA A CA 1
ATOM 625 C C . ALA A 1 85 ? -5.661 1.089 16.266 1.00 97.31 85 ALA A C 1
ATOM 627 O O . ALA A 1 85 ? -5.082 1.011 17.358 1.00 97.31 85 ALA A O 1
ATOM 628 N N . THR A 1 86 ? -6.655 0.291 15.879 1.00 96.69 86 THR A N 1
ATOM 629 C CA . THR A 1 86 ? -7.398 -0.691 16.680 1.00 96.69 86 THR A CA 1
ATOM 630 C C . THR A 1 86 ? -7.532 -2.021 15.935 1.00 96.69 86 THR A C 1
ATOM 632 O O . THR A 1 86 ? -7.267 -2.100 14.735 1.00 96.69 86 THR A O 1
ATOM 635 N N . LYS A 1 87 ? -7.996 -3.065 16.628 1.00 96.06 87 LYS A N 1
ATOM 636 C CA . LYS A 1 87 ? -8.204 -4.396 16.037 1.00 96.06 87 LYS A CA 1
ATOM 637 C C . LYS A 1 87 ? -9.279 -4.436 14.942 1.00 96.06 87 LYS A C 1
ATOM 639 O O . LYS A 1 87 ? -9.305 -5.357 14.133 1.00 96.06 87 LYS A O 1
ATOM 644 N N . GLU A 1 88 ? -10.173 -3.451 14.919 1.00 95.81 88 GLU A N 1
ATOM 645 C CA . GLU A 1 88 ? -11.199 -3.306 13.889 1.00 95.81 88 GLU A CA 1
ATOM 646 C C . GLU A 1 88 ? -10.643 -2.721 12.578 1.00 95.81 88 GLU A C 1
ATOM 648 O O . GLU A 1 88 ? -11.296 -2.807 11.538 1.00 95.81 88 GLU A O 1
ATOM 653 N N . ASP A 1 89 ? -9.428 -2.169 12.583 1.00 96.94 89 ASP A N 1
ATOM 654 C CA . ASP A 1 89 ? -8.800 -1.602 11.392 1.00 96.94 89 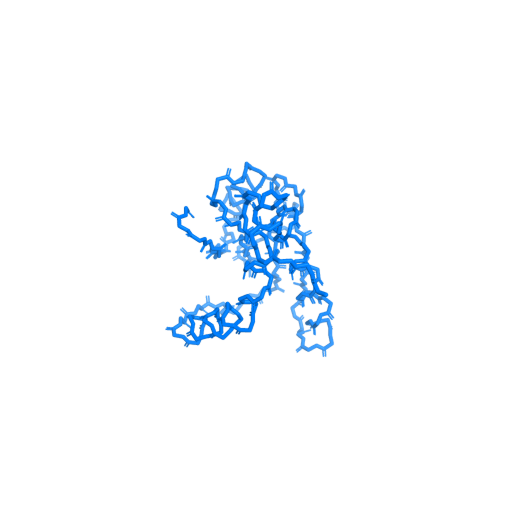ASP A CA 1
ATOM 655 C C . ASP A 1 89 ? -8.025 -2.652 10.576 1.00 96.94 89 ASP A C 1
ATOM 657 O O . ASP A 1 89 ? -7.638 -3.721 11.063 1.00 96.94 89 ASP A O 1
ATOM 661 N N . VAL A 1 90 ? -7.791 -2.328 9.305 1.00 97.38 90 VAL A N 1
ATOM 662 C CA . VAL A 1 90 ? -7.050 -3.163 8.353 1.00 97.38 90 VAL A CA 1
ATOM 663 C C . VAL A 1 90 ? -5.812 -2.413 7.872 1.00 97.38 90 VAL A C 1
ATOM 665 O O . VAL A 1 90 ? -5.909 -1.257 7.472 1.00 97.38 90 VAL A O 1
ATOM 668 N N . LEU A 1 91 ? -4.660 -3.077 7.864 1.00 97.81 91 LEU A N 1
ATOM 669 C CA . LEU A 1 91 ? -3.453 -2.630 7.179 1.00 97.81 91 LEU A CA 1
ATOM 670 C C . LEU A 1 91 ? -3.299 -3.398 5.861 1.00 97.81 91 LEU A C 1
ATOM 672 O 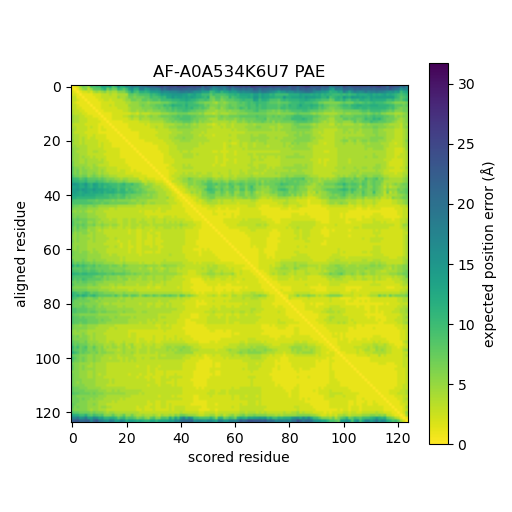O . LEU A 1 91 ? -3.274 -4.626 5.856 1.00 97.81 91 LEU A O 1
ATOM 676 N N . ILE A 1 92 ? -3.133 -2.675 4.759 1.00 97.12 92 ILE A N 1
ATOM 677 C CA . ILE A 1 92 ? -2.703 -3.207 3.467 1.00 97.12 92 ILE A CA 1
ATOM 678 C C . ILE A 1 92 ? -1.253 -2.769 3.254 1.00 97.12 92 ILE A C 1
ATOM 680 O O . ILE A 1 92 ? -0.981 -1.590 3.041 1.00 97.12 92 ILE A O 1
ATOM 684 N N . ALA A 1 93 ? -0.319 -3.708 3.335 1.00 97.19 93 ALA A N 1
ATOM 685 C CA . ALA A 1 93 ? 1.094 -3.488 3.071 1.00 97.19 93 ALA A CA 1
ATOM 686 C C . ALA A 1 93 ? 1.387 -3.723 1.584 1.00 97.19 93 ALA A C 1
ATOM 688 O O . ALA A 1 93 ? 1.103 -4.795 1.055 1.00 97.19 93 ALA A O 1
ATOM 689 N N . VAL A 1 94 ? 1.956 -2.726 0.911 1.00 96.69 94 VAL A N 1
ATOM 690 C CA . VAL A 1 94 ? 2.286 -2.762 -0.515 1.00 96.69 94 VAL A CA 1
ATOM 691 C C . VAL A 1 94 ? 3.793 -2.585 -0.672 1.00 96.69 94 VAL A C 1
ATOM 693 O O . VAL A 1 94 ? 4.336 -1.500 -0.456 1.00 96.69 94 VAL A O 1
ATOM 696 N N . SER A 1 95 ? 4.489 -3.640 -1.081 1.00 95.50 95 SER A N 1
ATOM 697 C CA . SER A 1 95 ? 5.931 -3.594 -1.334 1.00 95.50 95 SER A CA 1
ATOM 698 C C . SER A 1 95 ? 6.289 -4.508 -2.492 1.00 95.50 95 SER A C 1
ATOM 700 O O . SER A 1 95 ? 6.033 -5.702 -2.442 1.00 95.50 95 SER A O 1
ATOM 702 N N . TYR A 1 96 ? 6.915 -3.954 -3.532 1.00 91.25 96 TYR A N 1
ATOM 703 C CA . TYR A 1 96 ? 7.400 -4.761 -4.651 1.00 91.25 96 TYR A CA 1
ATOM 704 C C . TYR A 1 96 ? 8.462 -5.777 -4.202 1.00 91.25 96 TYR A C 1
ATOM 706 O O . TYR A 1 96 ? 8.418 -6.930 -4.618 1.00 91.25 96 TYR A O 1
ATOM 714 N N . SER A 1 97 ? 9.393 -5.357 -3.337 1.00 90.25 97 SER A N 1
ATOM 715 C CA . SER A 1 97 ? 10.486 -6.208 -2.855 1.00 90.25 97 SER A CA 1
ATOM 716 C C . SER A 1 97 ? 10.076 -7.167 -1.740 1.00 90.25 97 SER A C 1
ATOM 718 O O . SER A 1 97 ? 10.838 -8.074 -1.446 1.00 90.25 97 SER A O 1
ATOM 720 N N . GLY A 1 98 ? 8.962 -6.913 -1.045 1.00 92.31 98 GLY A N 1
ATOM 721 C CA . GLY A 1 98 ? 8.615 -7.575 0.222 1.00 92.31 98 GLY A CA 1
ATOM 722 C C . GLY A 1 98 ? 9.457 -7.104 1.420 1.00 92.31 98 GLY A C 1
ATOM 723 O O . GLY A 1 98 ? 8.948 -6.996 2.527 1.00 92.31 98 GLY A O 1
ATOM 724 N N . ASP A 1 99 ? 10.706 -6.692 1.185 1.00 93.12 99 ASP A N 1
ATOM 725 C CA . ASP A 1 99 ? 11.685 -6.397 2.245 1.00 93.12 99 ASP A CA 1
ATOM 726 C C . ASP A 1 99 ? 11.789 -4.921 2.676 1.00 93.12 99 ASP A C 1
ATOM 728 O O . ASP A 1 99 ? 12.759 -4.519 3.319 1.00 93.12 99 ASP A O 1
ATOM 732 N N . THR A 1 100 ? 10.843 -4.059 2.289 1.00 94.44 100 THR A N 1
ATOM 733 C CA . THR A 1 100 ? 10.936 -2.628 2.636 1.00 94.44 100 THR A CA 1
ATOM 734 C C . THR A 1 100 ? 10.821 -2.434 4.152 1.00 94.44 100 THR A C 1
ATOM 736 O O . THR A 1 100 ? 9.745 -2.643 4.714 1.00 94.44 100 THR A O 1
ATOM 739 N N . GLU A 1 101 ? 11.905 -1.992 4.799 1.00 96.44 101 GLU A N 1
ATOM 740 C CA . GLU A 1 101 ? 12.034 -1.878 6.261 1.00 96.44 101 GLU A CA 1
ATOM 741 C C . GLU A 1 101 ? 10.868 -1.118 6.907 1.00 96.44 101 GLU A C 1
ATOM 743 O O . GLU A 1 101 ? 10.268 -1.594 7.874 1.00 96.44 101 GLU A O 1
ATOM 748 N N . GLU A 1 102 ? 10.493 0.036 6.351 1.00 96.88 102 GLU A N 1
ATOM 749 C CA . GLU A 1 102 ? 9.392 0.849 6.867 1.00 96.88 102 GLU A CA 1
ATOM 750 C C . GLU A 1 102 ? 8.054 0.115 6.778 1.00 96.88 102 GLU A C 1
ATOM 752 O O . GLU A 1 102 ? 7.235 0.186 7.693 1.00 96.88 102 GLU A O 1
ATOM 757 N N . THR A 1 103 ? 7.841 -0.620 5.684 1.00 96.94 103 THR A N 1
ATOM 758 C CA . THR A 1 103 ? 6.593 -1.358 5.446 1.00 96.94 103 THR A CA 1
ATOM 759 C C . THR A 1 103 ? 6.487 -2.548 6.394 1.00 96.94 103 THR A C 1
ATOM 761 O O . THR A 1 103 ? 5.445 -2.733 7.020 1.00 96.94 103 THR A O 1
ATOM 764 N N . LEU A 1 104 ? 7.573 -3.304 6.577 1.00 97.31 104 LEU A N 1
ATOM 765 C CA . LEU A 1 104 ? 7.637 -4.405 7.543 1.00 97.31 104 LEU A CA 1
ATOM 766 C C . LEU A 1 104 ? 7.468 -3.912 8.986 1.00 97.31 104 LEU A C 1
ATOM 768 O O . LEU A 1 104 ? 6.758 -4.528 9.780 1.00 97.31 104 LEU A O 1
ATOM 772 N N . SER A 1 105 ? 8.051 -2.760 9.318 1.00 98.25 105 SER A N 1
ATOM 773 C CA . SER A 1 105 ? 7.873 -2.136 10.633 1.00 98.25 105 SER A CA 1
ATOM 774 C C . SER A 1 105 ? 6.417 -1.723 10.869 1.00 98.25 105 SER A C 1
ATOM 776 O O . SER A 1 105 ? 5.864 -1.975 11.944 1.00 98.25 105 SER A O 1
ATOM 778 N N . ALA A 1 106 ? 5.756 -1.158 9.853 1.00 98.25 106 ALA A N 1
ATOM 779 C CA . ALA A 1 106 ? 4.340 -0.811 9.928 1.00 98.25 106 ALA A CA 1
ATOM 780 C C . ALA A 1 106 ? 3.449 -2.051 10.101 1.00 98.25 106 ALA A C 1
ATOM 782 O O . ALA A 1 106 ? 2.492 -1.997 10.876 1.00 98.25 106 ALA A O 1
ATOM 783 N N . VAL A 1 107 ? 3.789 -3.169 9.447 1.00 98.25 107 VAL A N 1
ATOM 784 C CA . VAL A 1 107 ? 3.137 -4.472 9.656 1.00 98.25 107 VAL A CA 1
ATOM 785 C C . VAL A 1 107 ? 3.266 -4.912 11.111 1.00 98.25 107 VAL A C 1
ATOM 787 O O . VAL A 1 107 ? 2.243 -5.094 11.768 1.00 98.25 107 VAL A O 1
ATOM 790 N N . ALA A 1 108 ? 4.484 -4.972 11.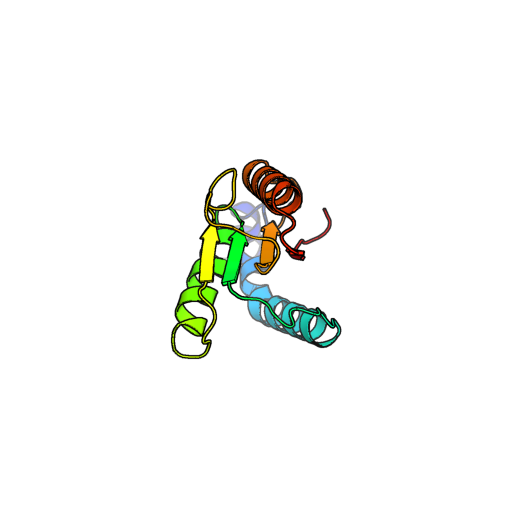654 1.00 98.38 108 ALA A N 1
ATOM 791 C CA . ALA A 1 108 ? 4.705 -5.363 13.047 1.00 98.38 108 ALA A CA 1
ATOM 792 C C . ALA A 1 108 ? 3.953 -4.449 14.037 1.00 98.38 108 ALA A C 1
ATOM 794 O O . ALA A 1 108 ? 3.381 -4.905 15.028 1.00 98.38 108 ALA A O 1
ATOM 795 N N . SER A 1 109 ? 3.903 -3.144 13.751 1.00 98.56 109 SER A N 1
ATOM 796 C CA . SER A 1 109 ? 3.141 -2.171 14.538 1.00 98.56 109 SER A CA 1
ATOM 797 C C . SER A 1 109 ? 1.628 -2.432 14.504 1.00 98.56 109 SER A C 1
ATOM 799 O O . SER A 1 109 ? 0.961 -2.323 15.537 1.00 98.56 109 SER A O 1
ATOM 801 N N . ALA A 1 110 ? 1.079 -2.784 13.341 1.00 98.19 110 ALA A N 1
ATOM 802 C CA . ALA A 1 110 ? -0.335 -3.099 13.170 1.00 98.19 110 ALA A CA 1
ATOM 803 C C . ALA A 1 110 ? -0.712 -4.423 13.851 1.00 98.19 110 ALA A C 1
ATOM 805 O O . ALA A 1 110 ? -1.717 -4.480 14.563 1.00 98.19 110 ALA A O 1
ATOM 806 N N . GLU A 1 111 ? 0.125 -5.454 13.718 1.00 97.94 111 GLU A N 1
ATOM 807 C CA . GLU A 1 111 ? -0.051 -6.740 14.403 1.00 97.94 111 GLU A CA 1
ATOM 808 C C . GLU A 1 111 ? -0.050 -6.573 15.925 1.00 97.94 111 GLU A C 1
ATOM 810 O O . GLU A 1 111 ? -0.933 -7.094 16.608 1.00 97.94 111 GLU A O 1
ATOM 815 N N . ALA A 1 112 ? 0.868 -5.765 16.469 1.00 98.25 112 ALA A N 1
ATOM 816 C CA . ALA A 1 112 ? 0.916 -5.461 17.901 1.00 98.25 112 ALA A CA 1
ATOM 817 C C . ALA A 1 112 ? -0.364 -4.773 18.420 1.00 98.25 112 ALA A C 1
ATOM 819 O O . ALA A 1 112 ? -0.684 -4.858 19.607 1.00 98.25 112 ALA A O 1
ATOM 820 N N . LYS A 1 113 ? -1.112 -4.099 17.539 1.00 97.44 113 LYS A N 1
ATOM 821 C CA . LYS A 1 113 ? -2.408 -3.464 17.829 1.00 97.44 113 LYS A CA 1
ATOM 822 C C . LYS A 1 113 ? -3.610 -4.364 17.526 1.00 97.44 113 LYS A C 1
ATOM 824 O O . LYS A 1 113 ? -4.746 -3.966 17.788 1.00 97.44 113 LYS A O 1
ATOM 829 N N . GLY A 1 114 ? -3.371 -5.565 17.003 1.00 96.31 114 GLY A N 1
ATOM 830 C CA . GLY A 1 114 ? -4.396 -6.531 16.620 1.00 96.31 114 GLY A CA 1
ATOM 831 C C . GLY A 1 114 ? -5.122 -6.191 15.322 1.00 96.31 114 GLY A C 1
ATOM 832 O O . GLY A 1 114 ? -6.184 -6.760 15.075 1.00 96.31 114 GLY A O 1
ATOM 833 N N . CYS A 1 115 ? -4.600 -5.261 14.516 1.00 96.81 115 CYS A N 1
ATOM 834 C CA . CYS A 1 115 ? -5.142 -4.987 13.190 1.00 96.81 115 CYS A CA 1
ATOM 835 C C . CYS A 1 115 ? -5.048 -6.239 12.311 1.00 96.81 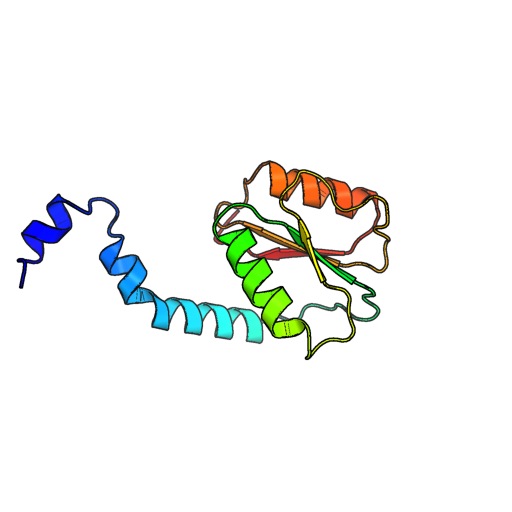115 CYS A C 1
ATOM 837 O O . CYS A 1 115 ? -4.126 -7.047 12.438 1.00 96.81 115 CYS A O 1
ATOM 839 N N . ARG A 1 116 ? -5.964 -6.360 11.351 1.00 95.75 116 ARG A N 1
ATOM 840 C CA . ARG A 1 116 ? -5.811 -7.341 10.268 1.00 95.75 116 ARG A CA 1
ATOM 841 C C . ARG A 1 116 ? -4.773 -6.833 9.273 1.00 95.75 116 ARG A C 1
ATOM 843 O O . ARG A 1 116 ? -4.785 -5.647 8.953 1.00 95.75 116 ARG A O 1
ATOM 850 N N . VAL A 1 117 ? -3.918 -7.716 8.763 1.00 96.19 117 VAL A N 1
ATOM 851 C CA . VAL A 1 117 ? -2.859 -7.365 7.804 1.00 96.19 117 VAL A CA 1
ATOM 852 C C . VAL A 1 117 ? -3.055 -8.119 6.492 1.00 96.19 117 VAL A C 1
ATOM 854 O O . VAL A 1 117 ? -3.311 -9.321 6.490 1.00 96.19 117 VAL A O 1
ATOM 857 N N . ILE A 1 118 ? -2.924 -7.404 5.376 1.00 95.31 118 ILE A N 1
ATOM 858 C CA . ILE A 1 118 ? -2.954 -7.932 4.010 1.00 95.31 118 ILE A CA 1
ATOM 859 C C . ILE A 1 118 ? -1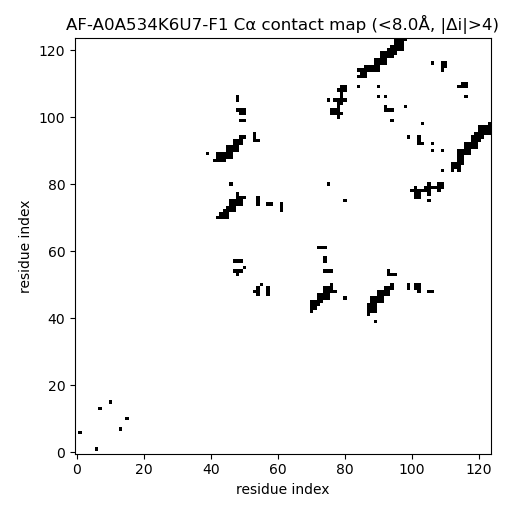.672 -7.483 3.305 1.00 95.31 118 ILE A C 1
ATOM 861 O O . ILE A 1 118 ? -1.359 -6.296 3.316 1.00 95.31 118 ILE A O 1
ATOM 865 N N . GLY A 1 119 ? -0.947 -8.409 2.678 1.00 94.44 119 GLY A N 1
ATOM 866 C CA . GLY A 1 119 ? 0.255 -8.109 1.894 1.00 94.44 119 GLY A CA 1
ATOM 867 C C . GLY A 1 119 ? -0.007 -8.141 0.387 1.00 94.44 119 GLY A C 1
ATOM 868 O O . GLY A 1 119 ? -0.633 -9.072 -0.114 1.00 94.44 119 GLY A O 1
ATOM 869 N N . ILE A 1 120 ? 0.496 -7.139 -0.335 1.00 94.44 120 ILE A N 1
ATOM 870 C CA . ILE A 1 120 ? 0.547 -7.081 -1.801 1.00 94.44 120 ILE A CA 1
ATOM 871 C C . ILE A 1 120 ? 2.016 -6.931 -2.208 1.00 94.44 120 ILE A C 1
ATOM 873 O O . ILE A 1 120 ? 2.646 -5.903 -1.947 1.00 94.44 120 ILE A O 1
ATOM 877 N N . THR A 1 121 ? 2.553 -7.975 -2.838 1.00 93.19 121 THR A N 1
ATOM 878 C CA . THR A 1 121 ? 3.989 -8.159 -3.094 1.00 93.19 121 THR A CA 1
ATOM 879 C C . THR A 1 121 ? 4.230 -8.948 -4.379 1.00 93.19 121 THR A C 1
ATOM 881 O O . THR A 1 121 ? 3.320 -9.596 -4.894 1.00 93.19 121 THR A O 1
ATOM 884 N N . SER A 1 122 ? 5.447 -8.871 -4.925 1.00 85.69 122 SER A N 1
ATOM 885 C CA . SER A 1 122 ? 5.867 -9.580 -6.146 1.00 85.69 122 SER A CA 1
ATOM 886 C C . SER A 1 122 ? 6.770 -10.796 -5.883 1.00 85.69 122 SER A C 1
ATOM 888 O O . SER A 1 122 ? 7.351 -11.326 -6.828 1.00 85.69 122 SER A O 1
ATOM 890 N N . GLY A 1 123 ? 6.883 -11.264 -4.632 1.00 69.19 123 GLY A N 1
ATOM 891 C CA . GLY A 1 123 ? 7.610 -12.503 -4.310 1.00 69.19 123 GLY A CA 1
ATOM 892 C C . GLY A 1 123 ? 8.354 -12.545 -2.972 1.00 69.19 123 GLY A C 1
ATOM 893 O O . GLY A 1 123 ? 9.042 -13.534 -2.728 1.00 69.19 123 GLY A O 1
ATOM 894 N N . GLY A 1 124 ? 8.231 -11.510 -2.137 1.00 51.81 124 GLY A N 1
ATOM 895 C CA . GLY A 1 124 ? 8.726 -11.474 -0.754 1.00 51.81 124 GLY A CA 1
ATOM 896 C C . GLY A 1 124 ? 7.594 -11.304 0.240 1.00 51.81 124 GLY A C 1
ATOM 897 O O . GLY A 1 124 ? 6.684 -10.509 -0.084 1.00 51.81 124 GLY A O 1
#

Foldseek 3Di:
DDDPVVVCVVCVVPVVVVVVCVVVVVVVVVVVVVVDDDDLPLAQAEEEEDADPSLVVQVVVCVVCVVPDPHHYYYDDAQADDPPQALSHEYEQEDAAVPDNSSVSHVVRNVVRNHHYHYDYNPD